Protein AF-D1BTZ7-F1 (afdb_monomer)

Foldseek 3Di:
DDDPPDPLVVLLVLLVVLLVVLVVLLVVLQDPDPPDDPPDVVVVVVVVVVSVVSNVVSNVVSVVSNVVSVVSNLVSLVSVLVSVLVVCVVVVHDSPPRPVVSCVVVVVVD

Solvent-accessible surface area (backbone atoms only — not comparable to full-atom values): 6120 Å² total; per-residue (Å²): 129,86,67,81,85,71,60,55,64,56,26,52,52,52,19,50,54,24,42,53,51,18,49,55,34,54,72,60,26,65,71,88,67,83,94,65,92,63,91,43,70,68,59,52,52,53,51,52,51,50,42,52,51,48,32,50,54,32,49,51,50,20,51,53,35,35,52,48,18,55,53,30,47,51,51,31,52,53,48,54,50,52,50,54,39,51,53,30,56,76,73,72,45,86,53,76,73,55,57,61,56,47,52,54,55,60,64,64,77,108

Sequence (110 aa):
MPRLSLDTAAFDDAAAACRDAAGLLQESAVLDLPPEPFAVPELVAALDDLRRAWTQELGMLAGQVDAMSSALAVAGGLYTVAETTAVRLFDGAPARLTLDATLAAIGRAW

pLDDT: mean 78.44, std 14.81, range [39.62, 95.94]

Structure (mmCIF, N/CA/C/O backbone):
data_AF-D1BTZ7-F1
#
_entry.id   AF-D1BTZ7-F1
#
loop_
_atom_site.group_PDB
_atom_site.id
_atom_site.type_symbol
_atom_site.label_atom_id
_atom_site.label_alt_id
_atom_site.label_comp_id
_atom_site.label_asym_id
_atom_site.label_entity_id
_atom_site.label_seq_id
_atom_site.pdbx_PDB_ins_code
_atom_site.Cartn_x
_atom_site.Cartn_y
_atom_site.Cartn_z
_atom_site.occupancy
_atom_site.B_iso_or_equiv
_atom_site.auth_seq_id
_atom_site.auth_comp_id
_atom_site.auth_asym_id
_atom_site.auth_atom_id
_atom_site.pdbx_PDB_model_num
ATOM 1 N N . MET A 1 1 ? 13.279 -7.244 -33.607 1.00 47.34 1 MET A N 1
ATOM 2 C CA . MET A 1 1 ? 13.658 -7.790 -32.284 1.00 47.34 1 MET A CA 1
ATOM 3 C C . MET A 1 1 ? 12.465 -7.628 -31.358 1.00 47.34 1 MET A C 1
ATOM 5 O O . MET A 1 1 ? 11.831 -6.582 -31.467 1.00 47.34 1 MET A O 1
ATOM 9 N N . PRO A 1 2 ? 12.097 -8.614 -30.524 1.00 47.16 2 PRO A N 1
ATOM 10 C CA . PRO A 1 2 ? 10.997 -8.420 -29.594 1.00 47.16 2 PRO A CA 1
ATOM 11 C C . PRO A 1 2 ? 11.460 -7.402 -28.550 1.00 47.16 2 PRO A C 1
ATOM 13 O O . PRO A 1 2 ? 12.400 -7.664 -27.803 1.00 47.16 2 PRO A O 1
ATOM 16 N N . ARG A 1 3 ? 10.841 -6.217 -28.539 1.00 55.12 3 ARG A N 1
ATOM 17 C CA . ARG A 1 3 ? 10.869 -5.365 -27.351 1.00 55.12 3 ARG A CA 1
ATOM 18 C C . ARG A 1 3 ? 10.304 -6.217 -26.223 1.00 55.12 3 ARG A C 1
ATOM 20 O O . ARG A 1 3 ? 9.263 -6.846 -26.418 1.00 55.12 3 ARG A O 1
ATOM 27 N N . LEU A 1 4 ? 10.984 -6.286 -25.083 1.00 54.75 4 LEU A N 1
ATOM 28 C CA . LEU A 1 4 ? 10.300 -6.691 -23.862 1.00 54.75 4 LEU A CA 1
ATOM 29 C C . LEU A 1 4 ? 9.117 -5.705 -23.759 1.00 54.75 4 LEU A C 1
ATOM 31 O O . LEU A 1 4 ? 9.327 -4.503 -23.691 1.00 54.75 4 LEU A O 1
ATOM 35 N N . SER A 1 5 ? 7.883 -6.170 -23.952 1.00 59.56 5 SER A N 1
ATOM 36 C CA . SER A 1 5 ? 6.716 -5.294 -24.138 1.00 59.56 5 SER A CA 1
ATOM 37 C C . SER A 1 5 ? 6.144 -4.841 -22.795 1.00 59.56 5 SER A C 1
ATOM 39 O O . SER A 1 5 ? 4.937 -4.930 -22.569 1.00 59.56 5 SER A O 1
ATOM 41 N N . LEU A 1 6 ? 7.010 -4.484 -21.854 1.00 64.81 6 LEU A N 1
AT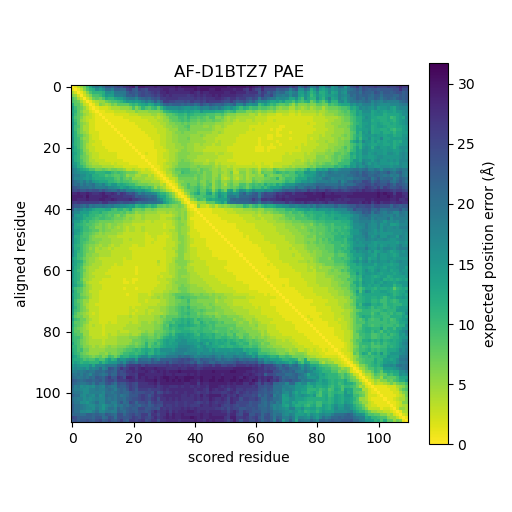OM 42 C CA . LEU A 1 6 ? 6.586 -4.025 -20.543 1.00 64.81 6 LEU A CA 1
ATOM 43 C C . LEU A 1 6 ? 6.586 -2.503 -20.604 1.00 64.81 6 LEU A C 1
ATOM 45 O O . LEU A 1 6 ? 7.630 -1.870 -20.711 1.00 64.81 6 LEU A O 1
ATOM 49 N N . ASP A 1 7 ? 5.380 -1.946 -20.646 1.00 74.12 7 ASP A N 1
ATOM 50 C CA . ASP A 1 7 ? 5.162 -0.510 -20.668 1.00 74.12 7 ASP A CA 1
ATOM 51 C C . ASP A 1 7 ? 5.610 0.076 -19.327 1.00 74.12 7 ASP A C 1
ATOM 53 O O . ASP A 1 7 ? 5.048 -0.244 -18.279 1.00 74.12 7 ASP A O 1
ATOM 57 N N . THR A 1 8 ? 6.647 0.910 -19.343 1.00 74.62 8 THR A N 1
ATOM 58 C CA . THR A 1 8 ? 7.141 1.573 -18.133 1.00 74.62 8 THR A CA 1
ATOM 59 C C . THR A 1 8 ? 6.079 2.478 -17.516 1.00 74.62 8 THR A C 1
ATOM 61 O O . THR A 1 8 ? 6.050 2.606 -16.295 1.00 74.62 8 THR A O 1
ATOM 64 N N . ALA A 1 9 ? 5.161 3.021 -18.327 1.00 82.12 9 ALA A N 1
ATOM 65 C CA . ALA A 1 9 ? 4.030 3.800 -17.831 1.00 82.12 9 ALA A CA 1
ATOM 66 C C . ALA A 1 9 ? 3.094 2.957 -16.948 1.00 82.12 9 ALA A C 1
ATOM 68 O O . ALA A 1 9 ? 2.538 3.469 -15.984 1.00 82.12 9 ALA A O 1
ATOM 69 N N . ALA A 1 10 ? 3.002 1.643 -17.185 1.00 86.19 10 ALA A N 1
ATOM 70 C CA . ALA A 1 10 ? 2.188 0.760 -16.354 1.00 86.19 10 ALA A CA 1
ATOM 71 C C . ALA A 1 10 ? 2.728 0.621 -14.918 1.00 86.19 10 ALA A C 1
ATOM 73 O O . ALA A 1 10 ? 1.947 0.380 -13.997 1.00 86.19 10 ALA A O 1
ATOM 74 N N . PHE A 1 11 ? 4.042 0.782 -14.697 1.00 87.44 11 PHE A N 1
ATOM 75 C CA . PHE A 1 11 ? 4.603 0.821 -13.339 1.00 87.44 11 PHE A CA 1
ATOM 76 C C . PHE A 1 11 ? 4.236 2.114 -12.615 1.00 87.44 11 PHE A C 1
ATOM 78 O O . PHE A 1 11 ? 3.886 2.066 -11.435 1.00 87.44 11 PHE A O 1
ATOM 85 N N . ASP A 1 12 ? 4.285 3.245 -13.318 1.00 87.50 12 ASP A N 1
ATOM 86 C CA . ASP A 1 12 ? 3.918 4.548 -12.763 1.00 87.50 12 ASP A CA 1
ATOM 87 C C . ASP A 1 12 ? 2.420 4.607 -12.434 1.00 87.50 12 ASP A C 1
ATOM 89 O O . ASP A 1 12 ? 2.048 5.034 -11.337 1.00 87.50 12 ASP A O 1
ATOM 93 N N . ASP A 1 13 ? 1.572 4.091 -13.329 1.00 90.75 13 ASP A N 1
ATOM 94 C CA . ASP A 1 13 ? 0.125 3.975 -13.127 1.00 90.75 13 ASP A CA 1
ATOM 95 C C . ASP A 1 13 ? -0.203 3.061 -11.938 1.00 90.75 13 ASP A C 1
ATOM 97 O O . ASP A 1 13 ? -1.016 3.409 -11.078 1.00 90.75 13 ASP A O 1
ATOM 101 N N . ALA A 1 14 ? 0.464 1.906 -11.834 1.00 90.19 14 ALA A N 1
ATOM 102 C CA . ALA A 1 14 ? 0.286 0.998 -10.704 1.00 90.19 14 ALA A CA 1
ATOM 103 C C . ALA A 1 14 ? 0.757 1.630 -9.382 1.00 90.19 14 ALA A C 1
ATOM 105 O O . ALA A 1 14 ? 0.109 1.455 -8.346 1.00 90.19 14 ALA A O 1
ATOM 106 N N . ALA A 1 15 ? 1.854 2.393 -9.401 1.00 90.81 15 ALA A N 1
ATOM 107 C CA . ALA A 1 15 ? 2.332 3.118 -8.229 1.00 90.81 15 ALA A CA 1
ATOM 108 C C . ALA A 1 15 ? 1.353 4.229 -7.811 1.00 90.81 15 ALA A C 1
ATOM 110 O O . ALA A 1 15 ? 1.097 4.401 -6.620 1.00 90.81 15 ALA A O 1
ATOM 111 N N . ALA A 1 16 ? 0.766 4.956 -8.766 1.00 92.00 16 ALA A N 1
ATOM 112 C CA . ALA A 1 16 ? -0.273 5.946 -8.485 1.00 92.00 16 ALA A CA 1
ATOM 113 C C . ALA A 1 16 ? -1.513 5.297 -7.854 1.00 92.00 16 ALA A C 1
ATOM 115 O O . ALA A 1 16 ? -1.941 5.725 -6.785 1.00 92.00 16 ALA A O 1
ATOM 116 N N . ALA A 1 17 ? -1.999 4.195 -8.431 1.00 94.69 17 ALA A N 1
ATOM 117 C CA . ALA A 1 17 ? -3.138 3.456 -7.894 1.00 94.69 17 ALA A CA 1
ATOM 118 C C . ALA A 1 17 ? -2.897 2.952 -6.459 1.00 94.69 17 ALA A C 1
ATOM 120 O O . ALA A 1 17 ? -3.810 2.970 -5.635 1.00 94.69 17 ALA A O 1
ATOM 121 N N . CYS A 1 18 ? -1.667 2.536 -6.133 1.00 94.12 18 CYS A N 1
ATOM 122 C CA . CYS A 1 18 ? -1.309 2.156 -4.766 1.00 94.12 18 CYS A CA 1
ATOM 123 C C . CYS A 1 18 ? -1.369 3.355 -3.806 1.00 94.12 18 CYS A C 1
ATOM 125 O O . CYS A 1 18 ? -1.943 3.233 -2.728 1.00 94.12 18 CYS A O 1
ATOM 127 N N . ARG A 1 19 ? -0.839 4.524 -4.186 1.00 94.25 19 ARG A N 1
ATOM 128 C CA . ARG A 1 19 ? -0.927 5.730 -3.339 1.00 94.25 19 ARG A CA 1
ATOM 129 C C . ARG A 1 19 ? -2.370 6.158 -3.104 1.00 94.25 19 ARG A C 1
ATOM 131 O O . ARG A 1 19 ? -2.738 6.444 -1.968 1.00 94.25 19 ARG A O 1
ATOM 138 N N . ASP A 1 20 ? -3.189 6.135 -4.150 1.00 95.94 20 ASP A N 1
ATOM 139 C CA . ASP A 1 20 ? -4.607 6.483 -4.051 1.00 95.94 20 ASP A CA 1
ATOM 140 C C . ASP A 1 20 ? -5.345 5.505 -3.125 1.00 95.94 20 ASP A C 1
ATOM 142 O O . ASP A 1 20 ? -6.079 5.921 -2.228 1.00 95.94 20 ASP A O 1
ATOM 146 N N . ALA A 1 21 ? -5.093 4.199 -3.267 1.00 94.12 21 ALA A N 1
ATOM 147 C CA . ALA A 1 21 ? -5.658 3.182 -2.384 1.00 94.12 21 ALA A CA 1
ATOM 148 C C . ALA A 1 21 ? -5.202 3.352 -0.923 1.00 94.12 21 ALA A C 1
ATOM 150 O O . ALA A 1 21 ? -6.019 3.227 -0.011 1.00 94.12 21 ALA A O 1
ATOM 151 N N . ALA A 1 22 ? -3.926 3.668 -0.686 1.00 94.06 22 ALA A N 1
ATOM 152 C CA . ALA A 1 22 ? -3.416 3.961 0.652 1.00 94.06 22 ALA A CA 1
ATOM 153 C C . ALA A 1 22 ? -4.101 5.195 1.266 1.00 94.06 22 ALA A C 1
ATOM 155 O O . ALA A 1 22 ? -4.469 5.161 2.442 1.00 94.06 22 ALA A O 1
ATOM 156 N N . GLY A 1 23 ? -4.339 6.242 0.470 1.00 92.56 23 GLY A N 1
ATOM 157 C CA . GLY A 1 23 ? -5.098 7.424 0.884 1.00 92.56 23 GLY A CA 1
ATOM 158 C C . GLY A 1 23 ? -6.531 7.082 1.300 1.00 92.56 23 GLY A C 1
ATOM 159 O O . GLY A 1 23 ? -6.947 7.421 2.406 1.00 92.56 23 GLY A O 1
ATOM 160 N N . LEU A 1 24 ? -7.251 6.310 0.479 1.00 93.50 24 LEU A N 1
ATOM 161 C CA . LEU A 1 24 ? -8.618 5.865 0.790 1.00 93.50 24 LEU A CA 1
ATOM 162 C C . LEU A 1 24 ? -8.689 5.028 2.078 1.00 93.50 24 LEU A C 1
ATOM 164 O O . LEU A 1 24 ? -9.637 5.151 2.860 1.00 93.50 24 LEU A O 1
ATOM 168 N N . LEU A 1 25 ? -7.684 4.182 2.324 1.00 92.38 25 LEU A N 1
ATOM 169 C CA . LEU A 1 25 ? -7.586 3.400 3.559 1.00 92.38 25 LEU A CA 1
ATOM 170 C C . LEU A 1 25 ? -7.352 4.289 4.786 1.00 92.38 25 LEU A C 1
ATOM 172 O O . LEU A 1 25 ? -7.941 4.031 5.835 1.00 92.38 25 LEU A O 1
ATOM 176 N N . GLN A 1 26 ? -6.537 5.341 4.663 1.00 89.94 26 GLN A N 1
ATOM 177 C CA . GLN A 1 26 ? -6.305 6.307 5.743 1.00 89.94 26 GLN A CA 1
ATOM 178 C C . GLN A 1 26 ? -7.551 7.140 6.045 1.00 89.94 26 GLN A C 1
ATOM 180 O O . GLN A 1 26 ? -7.883 7.335 7.214 1.00 89.94 26 GLN A O 1
ATOM 185 N N . GLU A 1 27 ? -8.277 7.578 5.017 1.00 89.12 27 GLU A N 1
ATOM 186 C CA . GLU A 1 27 ? -9.559 8.277 5.178 1.00 89.12 27 GLU A CA 1
ATOM 187 C C . GLU A 1 27 ? -10.600 7.394 5.884 1.00 89.12 27 GLU A C 1
ATOM 189 O O . GLU A 1 27 ? -11.374 7.873 6.712 1.00 89.12 27 GLU A O 1
ATOM 194 N N . SER A 1 28 ? -10.562 6.085 5.620 1.00 83.81 28 SER A N 1
ATOM 195 C CA . SER A 1 28 ? -11.452 5.084 6.224 1.00 83.81 28 SER A CA 1
ATOM 196 C C . SER A 1 28 ? -10.961 4.548 7.581 1.00 83.81 28 SER A C 1
ATOM 198 O O . SER A 1 28 ? -11.628 3.713 8.198 1.00 83.81 28 SER A O 1
ATOM 200 N N . ALA A 1 29 ? -9.798 5.000 8.070 1.00 81.00 29 ALA A N 1
ATOM 201 C CA . ALA A 1 29 ? -9.185 4.497 9.305 1.00 81.00 29 ALA A CA 1
ATOM 202 C C . ALA A 1 29 ? -9.948 4.893 10.580 1.00 81.00 29 ALA A C 1
ATOM 204 O O . ALA A 1 29 ? -9.709 4.332 11.657 1.00 81.00 29 ALA A O 1
ATOM 205 N N . VAL A 1 30 ? -10.872 5.849 10.469 1.00 82.31 30 VAL A N 1
ATOM 206 C CA . VAL A 1 30 ? -11.757 6.258 11.557 1.00 82.31 30 VAL A CA 1
ATOM 207 C C . VAL A 1 30 ? -12.991 5.363 11.554 1.00 82.31 30 VAL A C 1
ATOM 209 O O . VAL A 1 30 ? -13.846 5.458 10.678 1.00 82.31 30 VAL A O 1
ATOM 212 N N . LEU A 1 31 ? -13.095 4.499 12.564 1.00 81.50 31 LEU A N 1
ATOM 213 C CA . LEU A 1 31 ? -14.318 3.748 12.815 1.00 81.50 31 LEU A CA 1
ATOM 214 C C . LEU A 1 31 ? -15.329 4.665 13.510 1.00 81.50 31 LEU A C 1
ATOM 216 O O . LEU A 1 31 ? -15.175 4.965 14.697 1.00 81.50 31 LEU A O 1
ATOM 220 N N . ASP A 1 32 ? -16.342 5.110 12.768 1.00 81.00 32 ASP A N 1
ATOM 221 C CA . ASP A 1 32 ? -17.454 5.886 13.321 1.00 81.00 32 ASP A CA 1
ATOM 222 C C . ASP A 1 32 ? -18.400 4.946 14.079 1.00 81.00 32 ASP A C 1
ATOM 224 O O . ASP A 1 32 ? -19.325 4.345 13.528 1.00 81.00 32 ASP A O 1
ATOM 228 N N . LEU A 1 33 ? -18.079 4.727 15.353 1.00 75.06 33 LEU A N 1
ATOM 229 C CA . LEU A 1 33 ? -18.940 4.007 16.279 1.00 75.06 33 LEU A CA 1
ATOM 230 C C . LEU A 1 33 ? -19.950 4.994 16.867 1.00 75.06 33 LEU A C 1
ATOM 232 O O . LEU A 1 33 ? -19.559 6.108 17.221 1.00 75.06 33 LEU A O 1
ATOM 236 N N . PRO A 1 34 ? -21.228 4.597 17.017 1.00 74.00 34 PRO A N 1
ATOM 237 C CA . PRO A 1 34 ? -22.249 5.485 17.545 1.00 74.00 34 PRO A CA 1
ATOM 238 C C . PRO A 1 34 ? -21.798 6.061 18.897 1.00 74.00 34 PRO A C 1
ATOM 240 O O . PRO A 1 34 ? -21.424 5.293 19.792 1.00 74.00 34 PRO A O 1
ATOM 243 N N . PRO A 1 35 ? -21.826 7.395 19.069 1.00 63.97 35 PRO A N 1
ATOM 244 C CA . PRO A 1 35 ? -21.544 8.023 20.348 1.00 63.97 35 PRO A CA 1
ATOM 245 C C . PRO A 1 35 ? -22.760 7.812 21.252 1.00 63.97 35 PRO A C 1
ATOM 247 O O . PRO A 1 35 ? -23.631 8.671 21.345 1.00 63.97 35 PRO A O 1
ATOM 250 N N . GLU A 1 36 ? -22.873 6.644 21.877 1.00 64.81 36 GLU A N 1
ATOM 251 C CA . GLU A 1 36 ? -24.039 6.303 22.695 1.00 64.81 36 GLU A CA 1
ATOM 252 C C . GLU A 1 36 ? -23.685 6.178 24.190 1.00 64.81 36 GLU A C 1
ATOM 254 O O . GLU A 1 36 ? -22.583 5.750 24.553 1.00 64.81 36 GLU A O 1
ATOM 259 N N . PRO A 1 37 ? -24.621 6.565 25.080 1.00 56.19 37 PRO A N 1
ATOM 260 C CA . PRO A 1 37 ? -24.453 6.627 26.526 1.00 56.19 37 PRO A CA 1
ATOM 261 C C . PRO A 1 37 ? -24.562 5.222 27.128 1.00 56.19 37 PRO A C 1
ATOM 263 O O . PRO A 1 37 ? -25.492 4.910 27.874 1.00 56.19 37 PRO A O 1
ATOM 266 N N . PHE A 1 38 ? -23.633 4.330 26.795 1.00 60.72 38 PHE A N 1
ATOM 267 C CA . PHE A 1 38 ? -23.616 3.005 27.396 1.00 60.72 38 PHE A CA 1
ATOM 268 C C . PHE A 1 38 ? -23.178 3.139 28.855 1.00 60.72 38 PHE A C 1
ATOM 270 O O . PHE A 1 38 ? -21.997 3.265 29.163 1.00 60.72 38 PHE A O 1
ATOM 277 N N . ALA A 1 39 ? -24.133 3.067 29.781 1.00 64.81 39 ALA A N 1
ATOM 278 C CA . ALA A 1 39 ? -23.875 2.991 31.221 1.00 64.81 39 ALA A CA 1
ATOM 279 C C . ALA A 1 39 ? -23.174 1.677 31.648 1.00 64.81 39 ALA A C 1
ATOM 281 O O . ALA A 1 39 ? -23.141 1.356 32.833 1.00 64.81 39 ALA A O 1
ATOM 282 N N . VAL A 1 40 ? -22.644 0.911 30.688 1.00 85.44 40 VAL A N 1
ATOM 283 C CA . VAL A 1 40 ? -21.930 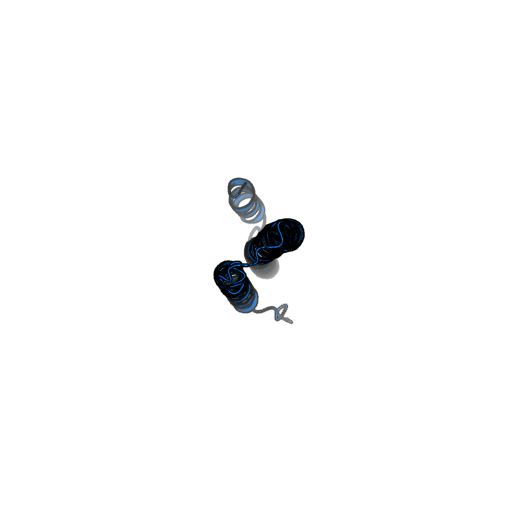-0.353 30.867 1.00 85.44 40 VAL A CA 1
ATOM 284 C C . VAL A 1 40 ? -20.449 -0.096 30.561 1.00 85.44 40 VAL A C 1
ATOM 286 O O . VAL A 1 40 ? -20.076 -0.031 29.385 1.00 85.44 40 VAL A O 1
ATOM 289 N N . PRO A 1 41 ? -19.599 0.080 31.588 1.00 84.56 41 PRO A N 1
ATOM 290 C CA . PRO A 1 41 ? -18.179 0.391 31.417 1.00 84.56 41 PRO A CA 1
ATOM 291 C C . PRO A 1 41 ? -17.430 -0.626 30.551 1.00 84.56 41 PRO A C 1
ATOM 293 O O . PRO A 1 41 ? -16.546 -0.252 29.781 1.00 84.56 41 PRO A O 1
ATOM 296 N N . GLU A 1 42 ? -17.801 -1.903 30.637 1.00 88.88 42 GLU A N 1
ATOM 297 C CA . GLU A 1 42 ? -17.174 -2.986 29.878 1.00 88.88 42 GLU A CA 1
ATOM 298 C C . GLU A 1 42 ? -17.421 -2.848 28.371 1.00 88.88 42 GLU A C 1
ATOM 300 O O . GLU A 1 42 ? -16.528 -3.120 27.570 1.00 88.88 42 GLU A O 1
ATOM 305 N N . LEU A 1 43 ? -18.612 -2.385 27.976 1.00 85.56 43 LEU A N 1
ATOM 306 C CA . LEU A 1 43 ? -18.947 -2.160 26.571 1.00 85.56 43 LEU A CA 1
ATOM 307 C C . LEU A 1 43 ? -18.187 -0.953 26.013 1.00 85.56 43 LEU A C 1
ATOM 309 O O . LEU A 1 43 ? -17.672 -1.022 24.901 1.00 85.56 43 LEU A O 1
ATOM 313 N N . VAL A 1 44 ? -18.068 0.124 26.796 1.00 85.44 44 VAL A N 1
ATOM 314 C CA . VAL A 1 44 ? -17.281 1.306 26.409 1.00 85.44 44 VAL A CA 1
ATOM 315 C C . VAL A 1 44 ? -15.815 0.928 26.192 1.00 85.44 44 VAL A C 1
ATOM 317 O O . VAL A 1 44 ? -15.249 1.256 25.153 1.00 85.44 44 VAL A O 1
ATOM 320 N N . ALA A 1 45 ? -15.219 0.174 27.122 1.00 87.88 45 ALA A N 1
ATOM 321 C CA . ALA A 1 45 ? -13.841 -0.296 26.988 1.00 87.88 45 ALA A CA 1
ATOM 322 C C . ALA A 1 45 ? -13.647 -1.184 25.744 1.00 87.88 45 ALA A C 1
ATOM 324 O O . ALA A 1 45 ? -12.702 -0.980 24.986 1.00 87.88 45 ALA A O 1
ATOM 325 N N . ALA A 1 46 ? -14.572 -2.114 25.485 1.00 89.31 46 ALA A N 1
ATOM 326 C CA . ALA A 1 46 ? -14.501 -2.986 24.313 1.00 89.31 46 ALA A CA 1
ATOM 327 C C . ALA A 1 46 ? -14.612 -2.216 22.981 1.00 89.31 46 ALA A C 1
ATOM 329 O O . ALA A 1 46 ? -13.917 -2.547 22.019 1.00 89.31 46 ALA A O 1
ATOM 330 N N . LEU A 1 47 ? -15.460 -1.182 22.912 1.00 88.06 47 LEU A N 1
ATOM 331 C CA . LEU A 1 47 ? -15.594 -0.325 21.726 1.00 88.06 47 LEU A CA 1
ATOM 332 C C . LEU A 1 47 ? -14.350 0.548 21.503 1.00 88.06 47 LEU A C 1
ATOM 334 O O . LEU A 1 47 ? -13.931 0.744 20.360 1.00 88.06 47 LEU A O 1
ATOM 338 N N . ASP A 1 48 ? -13.731 1.038 22.576 1.00 87.75 48 ASP A N 1
ATOM 339 C CA . ASP A 1 48 ? -12.469 1.781 22.511 1.00 87.75 48 ASP A CA 1
ATOM 340 C C . ASP A 1 48 ? -11.315 0.907 22.017 1.00 87.75 48 ASP A C 1
ATOM 342 O O . ASP A 1 48 ? -10.544 1.335 21.151 1.00 87.75 48 ASP A O 1
ATOM 346 N N . ASP A 1 49 ? -11.217 -0.321 22.522 1.00 91.56 49 ASP A N 1
ATOM 347 C CA . ASP A 1 49 ? -10.214 -1.287 22.077 1.00 91.56 49 ASP A CA 1
ATOM 348 C C . ASP A 1 49 ? -10.428 -1.677 20.610 1.00 91.56 49 ASP A C 1
ATOM 350 O O . ASP A 1 49 ? -9.468 -1.692 19.836 1.00 91.56 49 ASP A O 1
ATOM 354 N N . LEU A 1 50 ? -11.679 -1.896 20.190 1.00 90.75 50 LEU A N 1
ATOM 355 C CA . LEU A 1 50 ? -12.017 -2.149 18.788 1.00 90.75 50 LEU A CA 1
ATOM 356 C C . LEU A 1 50 ? -11.599 -0.981 17.890 1.00 90.75 50 LEU A C 1
ATOM 358 O O . LEU A 1 50 ? -10.986 -1.195 16.846 1.00 90.75 50 LEU A O 1
ATOM 362 N N . ARG A 1 51 ? -11.899 0.255 18.296 1.00 89.75 51 ARG A N 1
ATOM 363 C CA . ARG A 1 51 ? -11.540 1.461 17.544 1.00 89.75 51 ARG A CA 1
ATOM 364 C C . ARG A 1 51 ? -10.025 1.617 17.419 1.00 89.75 51 ARG A C 1
ATOM 366 O O . ARG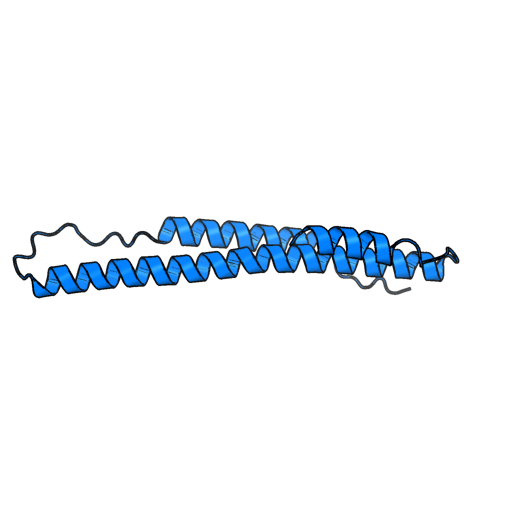 A 1 51 ?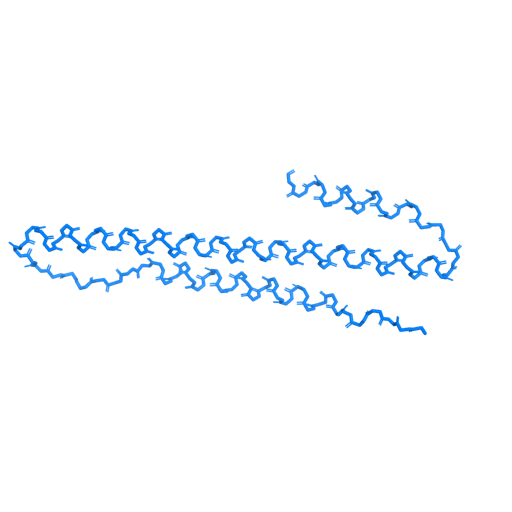 -9.540 1.905 16.329 1.00 89.75 51 ARG A O 1
ATOM 373 N N . ARG A 1 52 ? -9.270 1.374 18.496 1.00 90.06 52 ARG A N 1
ATOM 374 C CA . ARG A 1 52 ? -7.796 1.384 18.461 1.00 90.06 52 ARG A CA 1
ATOM 375 C C . ARG A 1 52 ? -7.240 0.308 17.536 1.00 90.06 52 ARG A C 1
ATOM 377 O O . ARG A 1 52 ? -6.394 0.623 16.703 1.00 90.06 52 ARG A O 1
ATOM 384 N N . ALA A 1 53 ? -7.721 -0.928 17.668 1.00 93.12 53 ALA A N 1
ATOM 385 C CA . ALA A 1 53 ? -7.279 -2.043 16.838 1.00 93.12 53 ALA A CA 1
ATOM 386 C C . ALA A 1 53 ? -7.585 -1.786 15.355 1.00 93.12 53 ALA A C 1
ATOM 388 O O . ALA A 1 53 ? -6.707 -1.939 14.514 1.00 93.12 53 ALA A O 1
ATOM 389 N N . TRP A 1 54 ? -8.788 -1.305 15.038 1.00 92.94 54 TRP A N 1
ATOM 390 C CA . TRP A 1 54 ? -9.186 -0.944 13.677 1.00 92.94 54 TRP A CA 1
ATOM 391 C C . TRP A 1 54 ? -8.273 0.120 13.064 1.00 92.94 54 TRP A C 1
ATOM 393 O O . TRP A 1 54 ? -7.732 -0.078 11.977 1.00 92.94 54 TRP A O 1
ATOM 403 N N . THR A 1 55 ? -8.059 1.231 13.776 1.00 91.94 55 THR A N 1
ATOM 404 C CA . THR A 1 55 ? -7.190 2.313 13.299 1.00 91.94 55 THR A CA 1
ATOM 405 C C . THR A 1 55 ? -5.748 1.837 13.119 1.00 91.94 55 THR A C 1
ATOM 407 O O . THR A 1 55 ? -5.098 2.218 12.146 1.00 91.94 55 THR A O 1
ATOM 410 N N . GLN A 1 56 ? -5.246 0.985 14.016 1.00 92.88 56 GLN A N 1
ATOM 411 C CA . GLN A 1 56 ? -3.905 0.417 13.901 1.00 92.88 56 GLN A CA 1
ATOM 412 C C . GLN A 1 56 ? -3.775 -0.494 12.673 1.00 92.88 56 GLN A C 1
ATOM 414 O O . GLN A 1 56 ? -2.853 -0.310 11.879 1.00 92.88 56 GLN A O 1
ATOM 419 N N . GLU A 1 57 ? -4.687 -1.451 12.500 1.00 94.38 57 GLU A N 1
ATOM 420 C CA . GLU A 1 57 ? -4.639 -2.414 11.395 1.00 94.38 57 GLU A CA 1
ATOM 421 C C . GLU A 1 57 ? -4.794 -1.728 10.032 1.00 94.38 57 GLU A C 1
ATOM 423 O O . GLU A 1 57 ? -4.015 -1.993 9.114 1.00 94.38 57 GLU A O 1
ATOM 428 N N . LEU A 1 58 ? -5.723 -0.774 9.901 1.00 94.44 58 LEU A N 1
ATOM 429 C CA . LEU A 1 58 ? -5.854 0.003 8.665 1.00 94.44 58 LEU A CA 1
ATOM 430 C C . LEU A 1 58 ? -4.654 0.911 8.408 1.00 94.44 58 LEU A C 1
ATOM 432 O O . LEU A 1 58 ? -4.233 1.039 7.260 1.00 94.44 58 LEU A O 1
ATOM 436 N N . GLY A 1 59 ? -4.066 1.497 9.453 1.00 93.31 59 GLY A N 1
ATOM 437 C CA . GLY A 1 59 ? -2.832 2.269 9.329 1.00 93.31 59 GLY A CA 1
ATOM 438 C C . GLY A 1 59 ? -1.668 1.418 8.812 1.00 93.31 59 GLY A C 1
ATOM 439 O O . GLY A 1 59 ? -0.942 1.847 7.914 1.00 93.31 59 GLY A O 1
ATOM 440 N N . MET A 1 60 ? -1.519 0.189 9.320 1.00 94.62 60 MET A N 1
ATOM 441 C CA . MET A 1 60 ? -0.511 -0.754 8.825 1.00 94.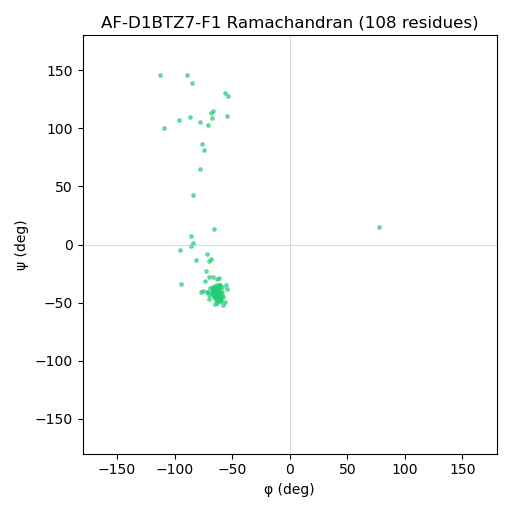62 60 MET A CA 1
ATOM 442 C C . MET A 1 60 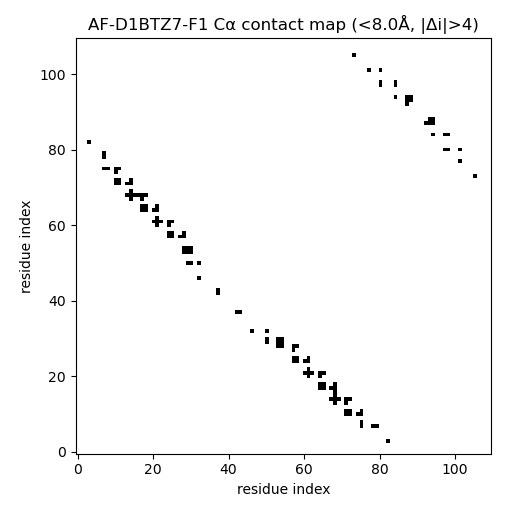? -0.768 -1.148 7.371 1.00 94.62 60 MET A C 1
ATOM 444 O O . MET A 1 60 ? 0.164 -1.119 6.565 1.00 94.62 60 MET A O 1
ATOM 448 N N . LEU A 1 61 ? -2.014 -1.474 7.018 1.00 94.75 61 LEU A N 1
ATOM 449 C CA . LEU A 1 61 ? -2.376 -1.829 5.648 1.00 94.75 61 LEU A CA 1
ATOM 450 C C . LEU A 1 61 ? -2.105 -0.669 4.681 1.00 94.75 61 LEU A C 1
ATOM 452 O O . LEU A 1 61 ? -1.475 -0.873 3.646 1.00 94.75 61 LEU A O 1
ATOM 456 N N . ALA A 1 62 ? -2.511 0.552 5.033 1.00 94.88 62 ALA A N 1
ATOM 457 C CA . ALA A 1 62 ? -2.242 1.736 4.225 1.00 94.88 62 ALA A CA 1
ATOM 458 C C . ALA A 1 62 ? -0.735 1.955 4.020 1.00 94.88 62 ALA A C 1
ATOM 460 O O . ALA A 1 62 ? -0.298 2.199 2.897 1.00 94.88 62 ALA A O 1
ATOM 461 N N . GLY A 1 63 ? 0.070 1.798 5.076 1.00 93.56 63 GLY A N 1
ATOM 462 C CA . GLY A 1 63 ? 1.529 1.890 4.980 1.00 93.56 63 GLY A CA 1
ATOM 463 C C . GLY A 1 63 ? 2.147 0.817 4.075 1.00 93.56 63 GLY A C 1
ATOM 464 O O . GLY A 1 63 ? 3.067 1.108 3.314 1.00 93.56 63 GLY A O 1
ATOM 465 N N . GLN A 1 64 ? 1.631 -0.415 4.102 1.00 95.44 64 GLN A N 1
ATOM 466 C CA . GLN A 1 64 ? 2.090 -1.490 3.212 1.00 95.44 64 GLN A CA 1
ATOM 467 C C . GLN A 1 64 ? 1.746 -1.214 1.745 1.00 95.44 64 GLN A C 1
ATOM 469 O O . GLN A 1 64 ? 2.575 -1.446 0.861 1.00 95.44 64 GLN A O 1
ATOM 474 N N . VAL A 1 65 ? 0.543 -0.703 1.482 1.00 93.56 65 VAL A N 1
ATOM 475 C CA . VAL A 1 65 ? 0.111 -0.337 0.129 1.00 93.56 65 VAL A CA 1
ATOM 476 C C . VAL A 1 65 ? 0.940 0.841 -0.403 1.00 93.56 65 VAL A C 1
ATOM 478 O O . VAL A 1 65 ? 1.393 0.801 -1.548 1.00 93.56 65 VAL A O 1
ATOM 481 N N . ASP A 1 66 ? 1.235 1.845 0.423 1.00 92.94 66 ASP A N 1
ATOM 482 C CA . ASP A 1 66 ? 2.109 2.962 0.035 1.00 92.94 66 ASP A CA 1
ATOM 483 C C . ASP A 1 66 ? 3.562 2.511 -0.229 1.00 92.94 66 ASP A C 1
ATOM 485 O O . ASP A 1 66 ? 4.187 2.895 -1.225 1.00 92.94 66 ASP A O 1
ATOM 489 N N . ALA A 1 67 ? 4.086 1.591 0.586 1.00 91.06 67 ALA A N 1
ATOM 490 C CA . ALA A 1 67 ? 5.396 0.984 0.349 1.00 91.06 67 ALA A CA 1
ATOM 491 C C . ALA A 1 67 ? 5.454 0.222 -0.991 1.00 91.06 67 ALA A C 1
ATOM 493 O O . ALA A 1 67 ? 6.479 0.252 -1.681 1.00 91.06 67 ALA A O 1
ATOM 494 N N . MET A 1 68 ? 4.351 -0.412 -1.404 1.00 92.19 68 MET A N 1
ATOM 495 C CA . MET A 1 68 ? 4.244 -1.072 -2.709 1.00 92.19 68 MET A CA 1
ATOM 496 C C . MET A 1 68 ? 4.344 -0.073 -3.871 1.00 92.19 68 MET A C 1
ATOM 498 O O . MET A 1 68 ? 4.987 -0.382 -4.875 1.00 92.19 68 MET A O 1
ATOM 502 N N . SER A 1 69 ? 3.814 1.146 -3.716 1.00 91.00 69 SER A N 1
ATOM 503 C CA . SER A 1 69 ? 4.012 2.242 -4.681 1.00 91.00 69 SER A CA 1
ATOM 504 C C . SER A 1 69 ? 5.497 2.558 -4.888 1.00 91.00 69 SER A C 1
ATOM 506 O O . SER A 1 69 ? 5.966 2.648 -6.026 1.00 91.00 69 SER A O 1
ATOM 508 N N . SER A 1 70 ? 6.265 2.647 -3.799 1.00 84.94 70 SER A N 1
ATOM 509 C CA . SER A 1 70 ? 7.711 2.898 -3.872 1.00 84.94 70 SER A CA 1
ATOM 510 C C . SER A 1 70 ? 8.456 1.752 -4.564 1.00 84.94 70 SER A C 1
ATOM 512 O O . SER A 1 70 ? 9.327 1.988 -5.404 1.00 84.94 70 SER A O 1
ATOM 514 N N . ALA A 1 71 ? 8.084 0.502 -4.272 1.00 87.44 71 ALA A N 1
ATOM 515 C CA . ALA A 1 71 ? 8.671 -0.670 -4.921 1.00 87.44 71 ALA A CA 1
ATOM 516 C C . ALA A 1 71 ? 8.389 -0.707 -6.435 1.00 87.44 71 ALA A C 1
ATOM 518 O O . ALA A 1 71 ? 9.282 -1.035 -7.220 1.00 87.44 71 ALA A O 1
ATOM 519 N N . LEU A 1 72 ? 7.177 -0.331 -6.853 1.00 88.25 72 LEU A N 1
ATOM 520 C CA . LEU A 1 72 ? 6.788 -0.258 -8.265 1.00 88.25 72 LEU A CA 1
ATOM 521 C C . LEU A 1 72 ? 7.572 0.820 -9.023 1.00 88.25 72 LEU A C 1
ATOM 523 O O . LEU A 1 72 ? 8.064 0.544 -10.117 1.00 88.25 72 LEU A O 1
ATOM 527 N N . ALA A 1 73 ? 7.777 1.994 -8.421 1.00 84.44 73 ALA A N 1
ATOM 528 C CA . ALA A 1 73 ? 8.596 3.053 -9.015 1.00 84.44 73 ALA A CA 1
ATOM 529 C C . ALA A 1 73 ? 10.055 2.601 -9.230 1.00 84.44 73 ALA A C 1
ATOM 531 O O . ALA A 1 73 ? 10.647 2.833 -10.288 1.00 84.44 73 ALA A O 1
ATOM 532 N N . VAL A 1 74 ? 10.633 1.886 -8.256 1.00 85.62 74 VAL A N 1
ATOM 533 C CA . VAL A 1 74 ? 11.984 1.311 -8.386 1.00 85.62 74 VAL A CA 1
ATOM 534 C C . VAL A 1 74 ? 12.031 0.257 -9.494 1.00 85.62 74 VAL A C 1
ATOM 536 O O . VAL A 1 74 ? 12.962 0.260 -10.304 1.00 85.62 74 VAL A O 1
ATOM 539 N N . ALA A 1 75 ? 11.031 -0.625 -9.561 1.00 85.88 75 ALA A N 1
ATOM 540 C CA . ALA A 1 75 ? 10.944 -1.646 -10.600 1.00 85.88 75 ALA A CA 1
ATOM 541 C C . ALA A 1 75 ? 10.868 -1.028 -12.008 1.00 85.88 75 ALA A C 1
ATOM 543 O O . ALA A 1 75 ? 11.617 -1.453 -12.893 1.00 85.88 75 ALA A O 1
ATOM 544 N N . GLY A 1 76 ? 10.051 0.015 -12.200 1.00 84.69 76 GLY A N 1
ATOM 545 C CA . GLY A 1 76 ? 9.969 0.758 -13.462 1.00 84.69 76 GLY A CA 1
ATOM 546 C C . GLY A 1 76 ? 11.299 1.412 -13.859 1.00 84.69 76 GLY A C 1
ATOM 547 O O . GLY A 1 76 ? 11.734 1.312 -15.013 1.00 84.69 76 GLY A O 1
ATOM 548 N N . GLY A 1 77 ? 12.012 2.001 -12.892 1.00 83.12 77 GLY A N 1
ATOM 549 C CA . GLY A 1 77 ? 13.339 2.585 -13.112 1.00 83.12 77 GLY A CA 1
ATOM 550 C C . GLY A 1 77 ? 14.396 1.553 -13.520 1.00 83.12 77 GLY A C 1
ATOM 551 O O . GLY A 1 77 ? 15.129 1.758 -14.492 1.00 83.12 77 GLY A O 1
ATOM 552 N N . LEU A 1 78 ? 14.451 0.410 -12.828 1.00 83.75 78 LEU A N 1
ATOM 553 C CA . LEU A 1 78 ? 15.346 -0.702 -13.176 1.00 83.75 78 LEU A CA 1
ATOM 554 C C . LEU A 1 78 ? 15.048 -1.252 -14.573 1.00 83.75 78 LEU A C 1
ATOM 556 O O . LEU A 1 78 ? 15.972 -1.528 -15.342 1.00 83.75 78 LEU A O 1
ATOM 560 N N . TYR A 1 79 ? 13.766 -1.377 -14.912 1.00 83.44 79 TYR A N 1
ATOM 561 C CA . TYR A 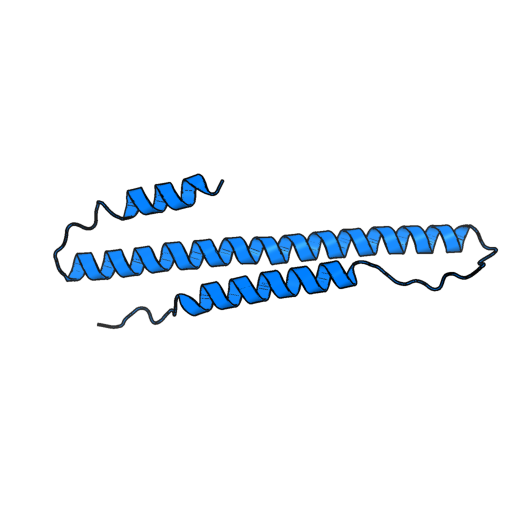1 79 ? 13.338 -1.868 -16.213 1.00 83.44 79 TYR A CA 1
ATOM 562 C C . TYR A 1 79 ? 13.762 -0.928 -17.351 1.00 83.44 79 TYR A C 1
ATOM 564 O O . TYR A 1 79 ? 14.392 -1.372 -18.312 1.00 83.44 79 TYR A O 1
ATOM 572 N N . THR A 1 80 ? 13.526 0.379 -17.198 1.00 82.25 80 THR A N 1
ATOM 573 C CA . THR A 1 80 ? 13.950 1.416 -18.162 1.00 82.25 80 THR A CA 1
ATOM 574 C C . THR A 1 80 ? 15.453 1.340 -18.447 1.00 82.25 80 THR A C 1
ATOM 576 O O . THR A 1 80 ? 15.920 1.508 -19.579 1.00 82.25 80 THR A O 1
ATOM 579 N N . VAL A 1 81 ? 16.243 1.057 -17.412 1.00 78.62 81 VAL A N 1
ATOM 580 C CA . VAL A 1 81 ? 17.704 0.977 -17.505 1.00 78.62 81 VAL A CA 1
ATOM 581 C C . VAL A 1 81 ? 18.143 -0.306 -18.186 1.00 78.62 81 VAL A C 1
ATOM 583 O O . VAL A 1 81 ? 19.060 -0.267 -19.012 1.00 78.62 81 VAL A O 1
ATOM 586 N N . ALA A 1 82 ? 17.482 -1.425 -17.892 1.00 79.50 82 ALA A N 1
ATOM 587 C CA . ALA A 1 82 ? 17.713 -2.681 -18.588 1.00 79.50 82 ALA A CA 1
ATOM 588 C C . ALA A 1 82 ? 17.401 -2.544 -20.087 1.00 79.50 82 ALA A C 1
ATOM 590 O O . ALA A 1 82 ? 18.223 -2.948 -20.912 1.00 79.50 82 ALA A O 1
ATOM 591 N N . GLU A 1 83 ? 16.284 -1.904 -20.447 1.00 78.00 83 GLU A N 1
ATOM 592 C CA . GLU A 1 83 ? 15.919 -1.651 -21.844 1.00 78.00 83 GLU A CA 1
ATOM 593 C C . GLU A 1 83 ? 16.938 -0.734 -22.534 1.00 78.00 83 GLU A C 1
ATOM 595 O O . GLU A 1 83 ? 17.484 -1.091 -23.579 1.00 78.00 83 GLU A O 1
ATOM 600 N N . THR A 1 84 ? 17.277 0.404 -21.922 1.00 75.75 84 THR A N 1
ATOM 601 C CA . THR A 1 84 ? 18.265 1.350 -22.474 1.00 75.75 84 THR A CA 1
ATOM 602 C C . THR A 1 84 ? 19.626 0.681 -22.681 1.00 75.75 84 THR A C 1
ATOM 604 O O . THR A 1 84 ? 20.297 0.898 -23.693 1.00 75.75 84 THR A O 1
ATOM 607 N N . THR A 1 85 ? 20.040 -0.150 -21.723 1.00 72.88 85 THR A N 1
ATOM 608 C CA . THR A 1 85 ? 21.291 -0.912 -21.788 1.00 72.88 85 THR A CA 1
ATOM 609 C C . THR A 1 85 ? 21.256 -1.937 -22.916 1.00 72.88 85 THR A C 1
ATOM 611 O O . THR A 1 85 ? 22.210 -2.018 -23.689 1.00 72.88 85 THR A O 1
ATOM 614 N N . ALA A 1 86 ? 20.155 -2.681 -23.048 1.00 73.62 86 ALA A N 1
ATOM 615 C CA . ALA A 1 86 ? 19.972 -3.651 -24.119 1.00 73.62 86 ALA A CA 1
ATOM 616 C C . ALA A 1 86 ? 20.025 -2.977 -25.497 1.00 73.62 86 ALA A C 1
ATOM 618 O O . ALA A 1 86 ? 20.795 -3.415 -26.349 1.00 73.62 86 ALA A O 1
ATOM 619 N N . VAL A 1 87 ? 19.290 -1.876 -25.694 1.00 74.25 87 VAL A N 1
ATOM 620 C CA . VAL A 1 87 ? 19.309 -1.098 -26.945 1.00 74.25 87 VAL A CA 1
ATOM 621 C C . VAL A 1 87 ? 20.733 -0.656 -27.289 1.00 74.25 87 VAL A C 1
ATOM 623 O O . VAL A 1 87 ? 21.211 -0.929 -28.385 1.00 74.25 87 VAL A O 1
ATOM 626 N N . ARG A 1 88 ? 21.468 -0.071 -26.334 1.00 70.19 88 ARG A N 1
ATOM 627 C CA . ARG A 1 88 ? 22.854 0.383 -26.561 1.00 70.19 88 ARG A CA 1
ATOM 628 C C . ARG A 1 88 ? 23.831 -0.747 -26.878 1.00 70.19 88 ARG A C 1
ATOM 630 O O . ARG A 1 88 ? 24.725 -0.542 -27.695 1.00 70.19 88 ARG A O 1
ATOM 637 N N . LEU A 1 89 ? 23.676 -1.915 -26.250 1.00 69.31 89 LEU A N 1
ATOM 638 C CA . LEU A 1 89 ? 24.486 -3.099 -26.554 1.00 69.31 89 LEU A CA 1
ATOM 639 C C . LEU A 1 89 ? 24.248 -3.593 -27.985 1.00 69.31 89 LEU A C 1
ATOM 641 O O . LEU A 1 89 ? 25.206 -3.977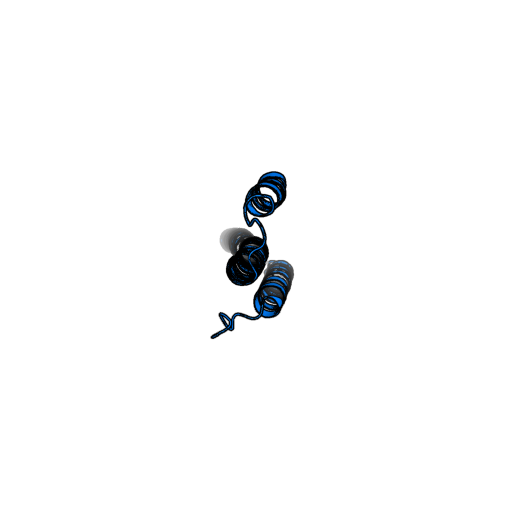 -28.653 1.00 69.31 89 LEU A O 1
ATOM 645 N N . PHE A 1 90 ? 23.001 -3.555 -28.462 1.00 69.19 90 PHE A N 1
ATOM 646 C CA . PHE A 1 90 ? 22.670 -3.915 -29.843 1.00 69.19 90 PHE A CA 1
ATOM 647 C C . PHE A 1 90 ? 23.098 -2.844 -30.859 1.00 69.19 90 PHE A C 1
ATOM 649 O O . PHE A 1 90 ? 23.509 -3.204 -31.960 1.00 69.19 90 PHE A O 1
ATOM 656 N N . ASP A 1 91 ? 23.100 -1.565 -30.474 1.00 70.38 91 ASP A N 1
ATOM 657 C CA . ASP A 1 91 ? 23.548 -0.439 -31.312 1.00 70.38 91 ASP A CA 1
ATOM 658 C C . ASP A 1 91 ? 25.077 -0.204 -31.276 1.00 70.38 91 ASP A C 1
ATOM 660 O O . ASP A 1 91 ? 25.588 0.711 -31.923 1.00 70.38 91 ASP A O 1
ATOM 664 N N . GLY A 1 92 ? 25.838 -1.021 -30.535 1.00 59.69 92 GLY A N 1
ATOM 665 C CA . GLY A 1 92 ? 27.306 -0.966 -30.495 1.00 59.69 92 GLY A CA 1
ATOM 666 C C . GLY A 1 92 ? 27.907 0.158 -29.636 1.00 59.69 92 GLY A C 1
ATOM 667 O O . GLY A 1 92 ? 29.103 0.438 -29.746 1.00 59.69 92 GLY A O 1
ATOM 668 N N . ALA A 1 93 ? 27.121 0.797 -28.764 1.00 60.31 93 ALA A N 1
ATOM 669 C CA . ALA A 1 93 ? 27.592 1.831 -27.840 1.00 60.31 93 ALA A CA 1
ATOM 670 C C . ALA A 1 93 ? 28.066 1.229 -26.494 1.00 60.31 93 ALA A C 1
ATOM 672 O O . ALA A 1 93 ? 27.483 0.258 -26.005 1.00 60.31 93 ALA A O 1
ATOM 673 N N . PRO A 1 94 ? 29.099 1.792 -25.831 1.00 57.31 94 PRO A N 1
ATOM 674 C CA . PRO A 1 94 ? 29.626 1.235 -24.584 1.00 57.31 94 PRO A CA 1
ATOM 675 C C . PRO A 1 94 ? 28.607 1.352 -23.433 1.00 57.31 94 PRO A C 1
ATOM 677 O O . PRO A 1 94 ? 28.364 2.427 -22.890 1.00 57.31 94 PRO A O 1
ATOM 680 N N . ALA A 1 95 ? 28.041 0.216 -23.022 1.00 57.75 95 ALA A N 1
ATOM 681 C CA . ALA A 1 95 ? 26.974 0.095 -22.019 1.00 57.75 95 ALA A CA 1
ATOM 682 C C . ALA A 1 95 ? 27.369 0.433 -20.563 1.00 57.75 95 ALA A C 1
ATOM 684 O O . ALA A 1 95 ? 26.508 0.576 -19.696 1.00 57.75 95 ALA A O 1
ATOM 685 N N . ARG A 1 96 ? 28.670 0.556 -20.274 1.00 54.94 96 ARG A N 1
ATOM 686 C CA . ARG A 1 96 ? 29.214 0.539 -18.904 1.00 54.94 96 ARG A CA 1
ATOM 687 C C . ARG A 1 96 ? 28.943 1.803 -18.075 1.00 54.94 96 ARG A C 1
ATOM 689 O O . ARG A 1 96 ? 28.944 1.716 -16.859 1.00 54.94 96 ARG A O 1
ATOM 696 N N . LEU A 1 97 ? 28.686 2.954 -18.703 1.00 53.78 97 LEU A N 1
ATOM 697 C CA . LEU A 1 97 ? 28.521 4.239 -17.997 1.00 53.78 97 LEU A CA 1
ATOM 698 C C . LEU A 1 97 ? 27.123 4.453 -17.388 1.00 53.78 97 LEU A C 1
ATOM 700 O O . LEU A 1 97 ? 26.941 5.357 -16.579 1.00 53.78 97 LEU A O 1
ATOM 704 N N . THR A 1 98 ? 26.132 3.644 -17.766 1.00 57.34 98 THR A N 1
ATOM 705 C CA . THR A 1 98 ? 24.725 3.858 -17.383 1.00 57.34 98 THR A CA 1
ATOM 706 C C . THR A 1 98 ? 24.312 3.090 -16.129 1.00 57.34 98 THR A C 1
ATOM 708 O O . THR A 1 98 ? 23.544 3.617 -15.333 1.00 57.34 98 THR A O 1
ATOM 711 N N . LEU A 1 99 ? 24.855 1.888 -15.902 1.00 59.44 99 LEU A N 1
ATOM 712 C CA . LEU A 1 99 ? 24.475 1.050 -14.758 1.00 59.44 99 LEU A CA 1
ATOM 713 C C . LEU A 1 99 ? 24.899 1.677 -13.416 1.00 59.44 99 LEU A C 1
ATOM 715 O O . LEU A 1 99 ? 24.098 1.734 -12.487 1.00 59.44 99 LEU A O 1
ATOM 719 N N . ASP A 1 100 ? 26.123 2.211 -13.341 1.00 60.97 100 ASP A N 1
ATOM 720 C CA . ASP A 1 100 ? 26.652 2.851 -12.128 1.00 60.97 100 ASP A CA 1
ATOM 721 C C . ASP A 1 100 ? 25.893 4.138 -11.775 1.00 60.97 100 ASP A C 1
ATOM 723 O O . ASP A 1 100 ? 25.611 4.395 -10.606 1.00 60.97 100 ASP A O 1
ATOM 727 N N . ALA A 1 101 ? 25.502 4.936 -12.775 1.00 61.62 101 ALA A N 1
ATOM 728 C CA . ALA A 1 101 ? 24.724 6.157 -12.561 1.00 61.62 101 ALA A CA 1
ATOM 729 C C . ALA A 1 101 ? 23.302 5.850 -12.063 1.00 61.62 101 ALA A C 1
ATOM 731 O O . ALA A 1 101 ? 22.785 6.548 -11.191 1.00 61.62 101 ALA A O 1
ATOM 732 N N . THR A 1 102 ? 22.689 4.779 -12.570 1.00 56.91 102 THR A N 1
ATOM 733 C CA . THR A 1 102 ? 21.378 4.307 -12.114 1.00 56.91 102 THR A CA 1
ATOM 734 C C . THR A 1 102 ? 21.438 3.723 -10.712 1.00 56.91 102 THR A C 1
ATOM 736 O O . THR A 1 102 ? 20.613 4.080 -9.876 1.00 56.91 102 THR A O 1
ATOM 739 N N . LEU A 1 103 ? 22.413 2.860 -10.420 1.00 62.94 103 LEU A N 1
ATOM 740 C CA . LEU A 1 103 ? 22.594 2.321 -9.071 1.00 62.94 103 LEU A CA 1
ATOM 741 C C . LEU A 1 103 ? 22.890 3.441 -8.068 1.00 62.94 103 LEU A C 1
ATOM 743 O O . LEU A 1 103 ? 22.391 3.397 -6.949 1.00 62.94 103 LEU A O 1
ATOM 747 N N . ALA A 1 104 ? 23.611 4.487 -8.479 1.00 62.88 104 ALA A N 1
ATOM 748 C CA . ALA A 1 104 ? 23.815 5.684 -7.668 1.00 62.88 104 ALA A CA 1
ATOM 749 C C . ALA A 1 104 ? 22.548 6.545 -7.499 1.00 62.88 104 ALA A C 1
ATOM 751 O O . ALA A 1 104 ? 22.439 7.242 -6.494 1.00 62.88 104 ALA A O 1
ATOM 752 N N . ALA A 1 105 ? 21.604 6.527 -8.444 1.00 56.50 105 ALA A N 1
ATOM 753 C CA . ALA A 1 105 ? 20.311 7.203 -8.305 1.00 56.50 105 ALA A CA 1
ATOM 754 C C . ALA A 1 105 ? 19.355 6.417 -7.390 1.00 56.50 105 ALA A C 1
ATOM 756 O O . ALA A 1 105 ? 18.702 7.008 -6.536 1.00 56.50 105 ALA A O 1
ATOM 757 N N . ILE A 1 106 ? 19.336 5.086 -7.510 1.00 59.09 106 ILE A N 1
ATOM 758 C CA . ILE A 1 106 ? 18.539 4.186 -6.661 1.00 59.09 106 ILE A CA 1
ATOM 759 C C . ILE A 1 106 ? 19.100 4.151 -5.231 1.00 59.09 106 ILE A C 1
ATOM 761 O O . ILE A 1 106 ? 18.349 4.247 -4.266 1.00 59.09 106 ILE A O 1
ATOM 765 N N . GLY A 1 107 ? 20.424 4.076 -5.080 1.00 55.72 107 GLY A N 1
ATOM 766 C CA . GLY A 1 107 ? 21.106 4.026 -3.783 1.00 55.72 107 GLY A CA 1
ATOM 767 C C . GLY A 1 107 ? 21.099 5.338 -2.991 1.00 55.72 107 GLY A C 1
ATOM 768 O O . GLY A 1 107 ? 21.516 5.332 -1.843 1.00 55.72 107 GLY A O 1
ATOM 769 N N . ARG A 1 108 ? 20.642 6.456 -3.575 1.00 49.59 108 ARG A N 1
ATOM 770 C CA . ARG A 1 108 ? 20.428 7.736 -2.866 1.00 49.59 108 ARG A CA 1
ATOM 771 C C . ARG A 1 108 ? 18.987 7.945 -2.396 1.00 49.59 108 ARG A C 1
ATOM 773 O O . ARG A 1 108 ? 18.715 8.950 -1.750 1.00 49.59 108 ARG A O 1
ATOM 780 N N . ALA A 1 109 ? 18.073 7.043 -2.747 1.00 46.47 109 ALA A N 1
ATOM 781 C CA . ALA A 1 109 ? 16.679 7.091 -2.311 1.00 46.47 109 ALA A CA 1
ATOM 782 C C . ALA A 1 109 ? 16.452 6.426 -0.934 1.00 46.47 109 ALA A C 1
ATOM 784 O O . ALA A 1 109 ? 15.303 6.286 -0.523 1.00 46.47 109 ALA A O 1
ATOM 785 N N . TRP A 1 110 ? 17.531 6.025 -0.246 1.00 39.62 110 TRP A N 1
ATOM 786 C CA . TRP A 1 11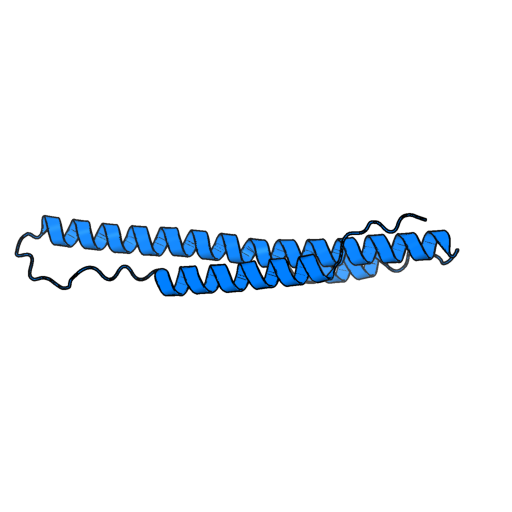0 ? 17.544 5.368 1.064 1.00 39.62 110 TRP A CA 1
ATOM 787 C C . TRP A 1 110 ? 18.513 6.070 2.015 1.00 39.62 110 TRP A C 1
ATOM 789 O O . TRP A 1 110 ? 19.639 6.391 1.567 1.00 39.62 110 TRP A O 1
#

Organism: Xylanimonas cellulosilytica (strain DSM 15894 / JCM 12276 / CECT 5975 / KCTC 9989 / LMG 20990 / NBRC 107835 / XIL07) (NCBI:txid446471)

Nearest PDB structures (foldseek):
  7shm-assembly1_B  TM=4.507E-01  e=7.580E+00  Homo sapiens
  6jx6-assembly1_C  TM=3.490E-01  e=8.022E+00  Homo sapiens
  7shm-assembly1_A  TM=4.507E-01  e=9.509E+00  Homo sapiens

Secondary structure (DSSP, 8-state):
-------HHHHHHHHHHHHHHHHHHHHTTS----------HHHHHHHHHHHHHHHHHHHHHHHHHHHHHHHHHHHHHHHHHHHHHHHHHHTT--THHHHHHHHHHHTT--

Mean predicted aligned error: 10.76 Å

Radius of gyration: 23.07 Å; Cα contacts (8 Å, |Δi|>4): 71; chains: 1; bounding box: 54×17×64 Å